Protein AF-A0A346PQJ3-F1 (afdb_monomer_lite)

Radius of gyration: 15.48 Å; chains: 1; bounding box: 29×42×41 Å

Organism: NCBI:txid2044521

Foldseek 3Di:
DDPPPPPPPPPQLVFLVSLLVLLCVQEPSVLSVLLLVLLLVLLVVVCVVVVCVVPDPSVVSSGLLSSLSSVVVSVCSVVVVDDRVVSVVLSVCCNVPVVVSSVVSVVSSCVPDPVSVVVVVVVVVVVD

pLDDT: mean 74.5, std 19.64, range [33.06, 96.44]

Secondary structure (DSSP, 8-state):
-------------SSHHHHHHHHTTTS-HHHHHHHHHHHHHHHHHHHHHTTGGGTS-HHHHHHHHHHHHHHHHHHHHHTTSS-HHHHHHHHHHHHHSHHHHHHHHHHHHHHH-HHHHHHHHHHHHHT-

Sequence (128 aa):
MRRREYKINVTTSDTLQDARRELEAYIPAELAEKALNSVNKASRKLIDEYDLHVEVDPEVVAETLQQGFATIVCEWLEADTWQEDDVEDIIDELERNPKENLTFVAGFVAFENADMKQVSQAIHSATR

Structure (mmCIF, N/CA/C/O backbone):
data_AF-A0A346PQJ3-F1
#
_entry.id   AF-A0A346PQJ3-F1
#
loop_
_atom_site.group_PDB
_atom_site.id
_atom_site.type_symbol
_atom_site.label_atom_id
_atom_site.label_alt_id
_atom_site.label_comp_id
_atom_site.label_asym_id
_atom_site.label_entity_id
_atom_site.label_seq_id
_atom_site.pdbx_PDB_ins_code
_atom_site.Cartn_x
_atom_site.Cartn_y
_atom_site.Cartn_z
_atom_site.occupancy
_atom_site.B_iso_or_equiv
_atom_site.auth_seq_id
_atom_site.auth_comp_id
_atom_site.auth_asym_id
_atom_site.auth_atom_id
_atom_site.pdbx_PDB_model_num
ATOM 1 N N . MET A 1 1 ? -8.612 32.718 9.018 1.00 41.38 1 MET A N 1
ATOM 2 C CA . MET A 1 1 ? -8.390 31.274 8.784 1.00 41.38 1 MET A CA 1
ATOM 3 C C . MET A 1 1 ? -6.961 30.946 9.180 1.00 41.38 1 MET A C 1
ATOM 5 O O . MET A 1 1 ? -6.051 31.494 8.574 1.00 41.38 1 MET A O 1
ATOM 9 N N . ARG A 1 2 ? -6.750 30.155 10.238 1.00 35.53 2 ARG A N 1
ATOM 10 C CA . ARG A 1 2 ? -5.408 29.678 10.607 1.00 35.53 2 ARG A CA 1
ATOM 11 C C . ARG A 1 2 ? -5.118 28.450 9.744 1.00 35.53 2 ARG A C 1
ATOM 13 O O . ARG A 1 2 ? -5.899 27.504 9.795 1.00 35.53 2 ARG A O 1
ATOM 20 N N . ARG A 1 3 ? -4.060 28.488 8.928 1.00 34.62 3 ARG A N 1
ATOM 21 C CA . ARG A 1 3 ? -3.526 27.283 8.277 1.00 34.62 3 ARG A CA 1
ATOM 22 C C . ARG A 1 3 ? -3.145 26.317 9.399 1.00 34.62 3 ARG A C 1
ATOM 24 O O . ARG A 1 3 ? -2.369 26.701 10.269 1.00 34.62 3 ARG A O 1
ATOM 31 N N . ARG A 1 4 ? -3.743 25.122 9.426 1.00 36.00 4 ARG A N 1
ATOM 32 C CA . ARG A 1 4 ? -3.209 24.024 10.234 1.00 36.00 4 ARG A CA 1
ATOM 33 C C . ARG A 1 4 ? -1.873 23.669 9.592 1.00 36.00 4 ARG A C 1
ATOM 35 O O . ARG A 1 4 ? -1.839 23.274 8.431 1.00 36.00 4 ARG A O 1
ATOM 42 N N . GLU A 1 5 ? -0.787 23.940 10.300 1.00 34.88 5 GLU A N 1
ATOM 43 C CA . GLU A 1 5 ? 0.509 23.362 9.973 1.00 34.88 5 GLU A CA 1
ATOM 44 C C . GLU A 1 5 ? 0.369 21.866 10.240 1.00 34.88 5 GLU A C 1
ATOM 46 O O . GLU A 1 5 ? 0.310 21.443 11.394 1.00 34.88 5 GLU A O 1
ATOM 51 N N . TYR A 1 6 ? 0.217 21.079 9.176 1.00 33.44 6 TYR A N 1
ATOM 52 C CA . TYR A 1 6 ? 0.401 19.640 9.265 1.00 33.44 6 TYR A CA 1
ATOM 53 C C . TYR A 1 6 ? 1.883 19.434 9.570 1.00 33.44 6 TYR A C 1
ATOM 55 O O . TYR A 1 6 ? 2.737 19.558 8.694 1.00 33.44 6 TYR A O 1
ATOM 63 N N . LYS A 1 7 ? 2.207 19.219 10.847 1.00 33.06 7 LYS A N 1
ATOM 64 C CA . LYS A 1 7 ? 3.466 18.579 11.214 1.00 33.06 7 LYS A CA 1
ATOM 65 C C . LYS A 1 7 ? 3.321 17.126 10.797 1.00 33.06 7 LYS A C 1
ATOM 67 O O . LYS A 1 7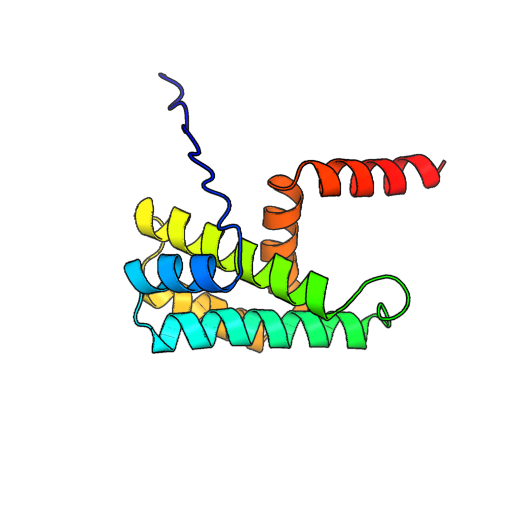 ? 2.872 16.305 11.586 1.00 33.06 7 LYS A O 1
ATOM 72 N N . ILE A 1 8 ? 3.638 16.861 9.538 1.00 37.59 8 ILE A N 1
ATOM 73 C CA . ILE A 1 8 ? 3.805 15.505 9.046 1.00 37.59 8 ILE A CA 1
ATOM 74 C C . ILE A 1 8 ? 5.104 15.020 9.691 1.00 37.59 8 ILE A C 1
ATOM 76 O O . ILE A 1 8 ? 6.203 15.372 9.263 1.00 37.59 8 ILE A O 1
ATOM 80 N N . ASN A 1 9 ? 4.979 14.325 10.820 1.00 33.91 9 ASN A N 1
ATOM 81 C CA . ASN A 1 9 ? 6.067 13.511 11.335 1.00 33.91 9 ASN A CA 1
ATOM 82 C C . ASN A 1 9 ? 6.090 12.264 10.457 1.00 33.91 9 ASN A C 1
ATOM 84 O O . ASN A 1 9 ? 5.533 11.241 10.832 1.00 33.91 9 ASN A O 1
ATOM 88 N N . VAL A 1 10 ? 6.709 12.368 9.280 1.00 37.56 10 VAL A N 1
ATOM 89 C CA . VAL A 1 10 ? 7.080 11.184 8.509 1.00 37.56 10 VAL A CA 1
ATOM 90 C C . VAL A 1 10 ? 8.190 10.506 9.307 1.00 37.56 10 VAL A C 1
ATOM 92 O O . VAL A 1 10 ? 9.376 10.765 9.110 1.00 37.56 10 VAL A O 1
ATOM 95 N N . THR A 1 11 ? 7.827 9.680 10.282 1.00 40.78 11 THR A N 1
ATOM 96 C CA . THR A 1 11 ? 8.665 8.535 10.607 1.00 40.78 11 THR A CA 1
ATOM 97 C C . THR A 1 11 ? 8.531 7.619 9.411 1.00 40.78 11 THR A C 1
ATOM 99 O O . THR A 1 11 ? 7.623 6.803 9.349 1.00 40.78 11 THR A O 1
ATOM 102 N N . THR A 1 12 ? 9.390 7.826 8.412 1.00 46.66 12 THR A N 1
ATOM 103 C CA . THR A 1 12 ? 9.654 6.822 7.389 1.00 46.66 12 THR A CA 1
ATOM 104 C C . THR A 1 12 ? 9.909 5.533 8.145 1.00 46.66 12 THR A C 1
ATOM 106 O O . THR A 1 12 ? 10.903 5.410 8.856 1.00 46.66 12 THR A O 1
ATOM 109 N N . SER A 1 13 ? 8.956 4.615 8.094 1.00 52.00 13 SER A N 1
ATOM 110 C CA . SER A 1 13 ? 9.177 3.261 8.548 1.00 52.00 13 SER A CA 1
ATOM 111 C C 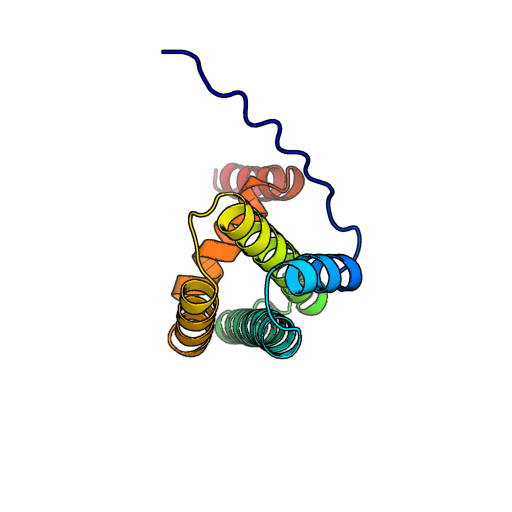. SER A 1 13 ? 10.340 2.719 7.709 1.00 52.00 13 SER A C 1
ATOM 113 O O . SER A 1 13 ? 10.162 2.441 6.525 1.00 52.00 13 SER A O 1
ATOM 115 N N . ASP A 1 14 ? 11.530 2.611 8.304 1.00 64.06 14 ASP A N 1
ATOM 116 C CA . ASP A 1 14 ? 12.774 2.297 7.586 1.00 64.06 14 ASP A CA 1
ATOM 117 C C . ASP A 1 14 ? 12.772 0.877 6.969 1.00 64.06 14 ASP A C 1
ATOM 119 O O . ASP A 1 14 ? 13.680 0.529 6.213 1.00 64.06 14 ASP A O 1
ATOM 123 N N . THR A 1 15 ? 11.759 0.045 7.260 1.00 79.38 15 THR A N 1
ATOM 124 C CA . THR A 1 15 ? 11.591 -1.302 6.694 1.00 79.38 15 THR A CA 1
ATOM 125 C C . THR A 1 15 ? 10.122 -1.661 6.446 1.00 79.38 15 THR A C 1
ATOM 127 O O . THR A 1 15 ? 9.232 -1.190 7.147 1.00 79.38 15 THR A O 1
ATOM 130 N N . LEU A 1 16 ? 9.829 -2.591 5.526 1.00 84.31 16 LEU A N 1
ATOM 131 C CA . LEU A 1 16 ? 8.467 -3.138 5.363 1.00 84.31 16 LEU A CA 1
ATOM 132 C C . LEU A 1 16 ? 7.898 -3.743 6.661 1.00 84.31 16 LEU A C 1
ATOM 134 O O . LEU A 1 16 ? 6.686 -3.750 6.879 1.00 84.31 16 LEU A O 1
ATOM 138 N N . GLN A 1 17 ? 8.768 -4.261 7.531 1.00 88.44 17 GLN A N 1
ATOM 139 C CA . GLN A 1 17 ? 8.356 -4.831 8.810 1.00 88.44 17 GLN A CA 1
ATOM 140 C C . GLN A 1 17 ? 7.810 -3.765 9.765 1.00 88.44 17 GLN A C 1
ATOM 142 O O . GLN A 1 17 ? 6.858 -4.044 10.497 1.00 88.44 17 GLN A O 1
ATOM 147 N N . ASP A 1 18 ? 8.387 -2.568 9.764 1.00 88.00 18 ASP A N 1
ATOM 148 C CA . ASP A 1 18 ? 7.911 -1.471 10.602 1.00 88.00 18 ASP A CA 1
ATOM 149 C C . ASP A 1 18 ? 6.591 -0.908 10.057 1.00 88.00 18 ASP A C 1
ATOM 151 O O . ASP A 1 18 ? 5.662 -0.711 10.834 1.00 88.00 18 ASP A O 1
ATOM 155 N N . ALA A 1 19 ? 6.440 -0.827 8.732 1.00 87.12 19 ALA A N 1
ATOM 156 C CA . ALA A 1 19 ? 5.212 -0.385 8.071 1.00 87.12 19 ALA A CA 1
ATOM 157 C C . ALA A 1 19 ? 4.056 -1.342 8.381 1.00 87.12 19 ALA A C 1
ATOM 159 O O . ALA A 1 19 ? 2.940 -0.920 8.676 1.00 87.12 19 ALA A O 1
ATOM 160 N N . ARG A 1 20 ? 4.344 -2.651 8.391 1.00 93.12 20 ARG A N 1
ATOM 161 C CA . ARG A 1 20 ? 3.396 -3.669 8.849 1.00 93.12 20 ARG A CA 1
ATOM 162 C C . ARG A 1 20 ? 3.007 -3.455 10.310 1.00 93.12 20 ARG A C 1
ATOM 164 O O . ARG A 1 20 ? 1.822 -3.454 10.610 1.00 93.12 20 ARG A O 1
ATOM 171 N N . ARG A 1 21 ? 3.978 -3.289 11.214 1.00 92.81 21 ARG A N 1
ATOM 172 C CA . ARG A 1 21 ? 3.702 -3.092 12.650 1.00 92.81 21 ARG A CA 1
ATOM 173 C C . ARG A 1 21 ? 2.880 -1.839 12.919 1.00 92.81 21 ARG A C 1
ATOM 175 O O . ARG A 1 21 ? 2.044 -1.849 13.814 1.00 92.81 21 ARG A O 1
ATOM 182 N N . GLU A 1 22 ? 3.150 -0.770 12.183 1.00 91.31 22 GLU A N 1
ATOM 183 C CA . GLU A 1 22 ? 2.408 0.479 12.290 1.00 91.31 22 GLU A CA 1
ATOM 184 C C . GLU A 1 22 ? 0.960 0.283 11.843 1.00 91.31 22 GLU A C 1
ATOM 186 O O . GLU A 1 22 ? 0.044 0.630 12.580 1.00 91.31 22 GLU A O 1
ATOM 191 N N . LEU A 1 23 ? 0.747 -0.384 10.708 1.00 92.38 23 LEU A N 1
ATOM 192 C CA . LEU A 1 23 ? -0.587 -0.721 10.219 1.00 92.38 23 LEU A CA 1
ATOM 193 C C . LEU A 1 23 ? -1.357 -1.607 11.217 1.00 92.38 23 LEU A C 1
ATOM 195 O O . LEU A 1 23 ? -2.513 -1.335 11.532 1.00 92.38 23 LEU A O 1
ATOM 199 N N . GLU A 1 24 ? -0.692 -2.610 11.796 1.00 95.88 24 GLU A N 1
ATOM 200 C CA . GLU A 1 24 ? -1.236 -3.495 12.842 1.00 95.88 24 GLU A CA 1
ATOM 201 C C . GLU A 1 24 ? -1.625 -2.768 14.144 1.00 95.88 24 GLU A C 1
ATOM 203 O O . GLU A 1 24 ? -2.333 -3.339 14.976 1.00 95.88 24 GLU A O 1
ATOM 208 N N . ALA A 1 25 ? -1.181 -1.524 14.351 1.00 93.69 25 ALA A N 1
ATOM 209 C CA . ALA A 1 25 ? -1.619 -0.709 15.482 1.00 93.69 25 ALA A CA 1
ATOM 210 C C . ALA A 1 25 ? -3.016 -0.099 15.272 1.00 93.69 25 ALA A C 1
ATOM 212 O O . ALA A 1 25 ? -3.667 0.258 1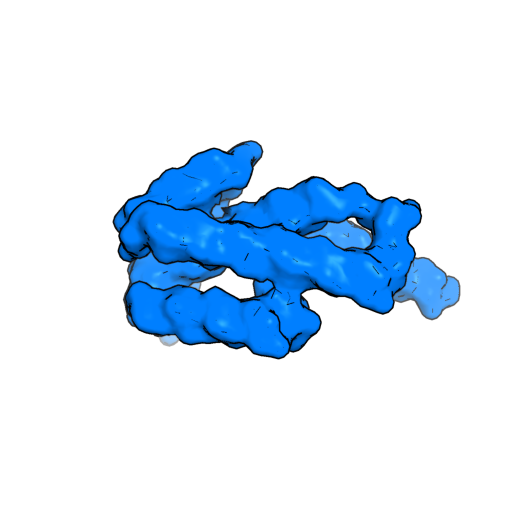6.256 1.00 93.69 25 ALA A O 1
ATOM 213 N N . TYR A 1 26 ? -3.469 0.009 14.019 1.00 92.56 26 TYR A N 1
ATOM 214 C CA . TYR A 1 26 ? -4.747 0.623 13.654 1.00 92.56 26 TYR A CA 1
ATOM 215 C C . TYR A 1 26 ? -5.797 -0.387 13.188 1.00 92.56 26 TYR A C 1
ATOM 217 O O . TYR A 1 26 ? -6.982 -0.160 13.416 1.00 92.56 26 TYR A O 1
ATOM 225 N N . ILE A 1 27 ? -5.381 -1.491 12.563 1.00 94.38 27 ILE A N 1
ATOM 226 C CA . ILE A 1 27 ? -6.281 -2.522 12.026 1.00 94.38 27 ILE A CA 1
ATOM 227 C C . ILE A 1 27 ? -5.854 -3.933 12.454 1.00 94.38 27 ILE A C 1
ATOM 229 O O . ILE A 1 27 ? -4.695 -4.143 12.827 1.00 94.38 27 ILE A O 1
ATOM 233 N N . PRO A 1 28 ? -6.750 -4.938 12.382 1.00 96.44 28 PRO A N 1
ATOM 234 C CA . PRO A 1 28 ? -6.400 -6.321 12.684 1.00 96.44 28 PRO A CA 1
ATOM 235 C C . PRO A 1 28 ? -5.221 -6.828 11.843 1.00 96.44 28 PRO A C 1
ATOM 237 O O . PRO A 1 28 ? -5.124 -6.551 10.649 1.00 96.44 28 PRO A O 1
ATOM 240 N N . ALA A 1 29 ? -4.350 -7.643 12.443 1.00 94.50 29 ALA A N 1
ATOM 241 C CA . ALA A 1 29 ? -3.135 -8.116 11.773 1.00 94.50 29 ALA A CA 1
ATOM 242 C C . ALA A 1 29 ? -3.393 -8.929 10.497 1.00 94.50 29 ALA A C 1
ATOM 244 O O . ALA A 1 29 ? -2.620 -8.854 9.542 1.00 94.50 29 ALA A O 1
ATOM 245 N N . GLU A 1 30 ? -4.502 -9.667 10.454 1.00 94.69 30 GLU A N 1
ATOM 246 C CA . GLU A 1 30 ? -4.937 -10.382 9.252 1.00 94.69 30 GLU A CA 1
ATOM 247 C C . GLU A 1 30 ? -5.301 -9.412 8.120 1.00 94.69 30 GLU A C 1
ATOM 249 O O . GLU A 1 30 ? -4.961 -9.661 6.961 1.00 94.69 30 GLU A O 1
ATOM 254 N N . LEU A 1 31 ? -5.931 -8.281 8.454 1.00 94.12 31 LEU A N 1
ATOM 255 C CA . LEU A 1 31 ? -6.290 -7.251 7.487 1.00 94.12 31 LEU A CA 1
ATOM 256 C C . LEU A 1 31 ? -5.052 -6.485 7.006 1.00 94.12 31 LEU A C 1
ATOM 258 O O . LEU A 1 31 ? -4.897 -6.287 5.804 1.00 94.12 31 LEU A O 1
ATOM 262 N N . ALA A 1 32 ? -4.125 -6.147 7.908 1.00 94.88 32 ALA A N 1
ATOM 263 C CA . ALA A 1 32 ? -2.834 -5.557 7.548 1.00 94.88 32 ALA A CA 1
ATOM 264 C C . ALA A 1 32 ? -2.049 -6.456 6.579 1.00 94.88 32 ALA A C 1
ATOM 266 O O . ALA A 1 32 ? -1.550 -5.999 5.548 1.00 94.88 32 ALA A O 1
ATOM 267 N N . GLU A 1 33 ? -1.985 -7.760 6.861 1.00 95.25 33 GLU A N 1
ATOM 268 C CA . GLU A 1 33 ? -1.342 -8.729 5.977 1.00 95.25 33 GLU A CA 1
ATOM 269 C C . GLU A 1 33 ? -2.053 -8.842 4.624 1.00 95.25 33 GLU A C 1
ATOM 271 O O . GLU A 1 33 ? -1.385 -8.855 3.585 1.00 95.25 33 GLU A O 1
ATOM 276 N N . LYS A 1 34 ? -3.394 -8.887 4.610 1.00 94.56 34 LYS A N 1
ATOM 277 C CA . LYS A 1 34 ? -4.183 -8.879 3.370 1.00 94.56 34 LYS A CA 1
ATOM 278 C C . LYS A 1 34 ? -3.843 -7.639 2.542 1.00 94.56 34 LYS A C 1
ATOM 280 O O . LYS A 1 34 ? -3.506 -7.782 1.371 1.00 94.56 34 LYS A O 1
ATOM 285 N N . ALA A 1 35 ? -3.828 -6.459 3.158 1.00 92.75 35 ALA A N 1
ATOM 286 C CA . ALA A 1 35 ? -3.601 -5.196 2.470 1.00 92.75 35 ALA A CA 1
ATOM 287 C C . ALA A 1 35 ? -2.234 -5.130 1.784 1.00 92.75 35 ALA A C 1
ATOM 289 O O . ALA A 1 35 ? -2.137 -4.899 0.575 1.00 92.75 35 ALA A O 1
ATOM 290 N N . LEU A 1 36 ? -1.170 -5.427 2.534 1.00 94.19 36 LEU A N 1
ATOM 291 C CA . LEU A 1 36 ? 0.188 -5.432 1.997 1.00 94.19 36 LEU A CA 1
ATOM 292 C C . LEU A 1 36 ? 0.354 -6.497 0.906 1.00 94.19 36 LEU A C 1
ATOM 294 O O . LEU A 1 36 ? 1.035 -6.256 -0.094 1.00 94.19 36 LEU A O 1
ATOM 298 N N . ASN A 1 37 ? -0.274 -7.665 1.054 1.00 94.56 37 ASN A N 1
ATOM 299 C CA . ASN A 1 37 ? -0.234 -8.707 0.030 1.00 94.56 37 ASN A CA 1
ATOM 300 C C . ASN A 1 37 ? -0.974 -8.301 -1.250 1.00 94.56 37 ASN A C 1
ATOM 302 O O . ASN A 1 37 ? -0.496 -8.613 -2.343 1.00 94.56 37 ASN A O 1
ATOM 306 N N . SER A 1 38 ? -2.110 -7.612 -1.148 1.00 92.81 38 SER A N 1
ATOM 307 C CA . SER A 1 38 ? -2.869 -7.152 -2.316 1.00 92.81 38 SER A CA 1
ATOM 308 C C . SER A 1 38 ? -2.099 -6.084 -3.092 1.00 92.81 38 SER A C 1
ATOM 310 O O . SER A 1 38 ? -2.024 -6.177 -4.317 1.00 92.81 38 SER A O 1
ATOM 312 N N . VAL A 1 39 ? -1.400 -5.168 -2.411 1.00 91.19 39 VAL A N 1
ATOM 313 C CA . VAL A 1 39 ? -0.489 -4.206 -3.062 1.00 91.19 39 VAL A CA 1
ATOM 314 C C . VAL A 1 39 ? 0.661 -4.915 -3.787 1.00 91.19 39 VAL A C 1
ATOM 316 O O . VAL A 1 39 ? 0.912 -4.613 -4.950 1.00 91.19 39 VAL A O 1
ATOM 319 N N . ASN A 1 40 ? 1.319 -5.899 -3.162 1.00 92.44 40 ASN A N 1
ATOM 320 C CA . ASN A 1 40 ? 2.394 -6.681 -3.799 1.00 92.44 40 ASN A CA 1
ATOM 321 C C . ASN A 1 40 ? 1.905 -7.462 -5.033 1.00 92.44 40 ASN A C 1
ATOM 323 O O . ASN A 1 40 ? 2.562 -7.503 -6.072 1.00 92.44 40 ASN A O 1
ATOM 327 N N . LYS A 1 41 ? 0.726 -8.087 -4.954 1.00 91.44 41 LYS A N 1
ATOM 328 C CA . LYS A 1 41 ? 0.138 -8.784 -6.109 1.00 91.44 41 LYS A CA 1
ATOM 329 C C . LYS A 1 41 ? -0.169 -7.812 -7.244 1.00 91.44 41 LYS A C 1
ATOM 331 O O . LYS A 1 41 ? 0.133 -8.103 -8.400 1.00 91.44 41 LYS A O 1
ATOM 336 N N . ALA A 1 42 ? -0.775 -6.676 -6.917 1.00 86.94 42 ALA A N 1
ATOM 337 C CA . ALA A 1 42 ? -1.171 -5.682 -7.897 1.00 86.94 42 ALA A CA 1
ATOM 338 C C . ALA A 1 42 ? 0.051 -4.998 -8.541 1.00 86.94 42 ALA A C 1
ATOM 340 O O . ALA A 1 42 ? 0.059 -4.820 -9.757 1.00 86.94 42 ALA A O 1
ATOM 341 N N . SER A 1 43 ? 1.116 -4.713 -7.781 1.00 85.88 43 SER A N 1
ATOM 342 C CA . SER A 1 43 ? 2.369 -4.166 -8.318 1.00 85.88 43 SER A CA 1
ATOM 343 C C . SER A 1 43 ? 3.041 -5.123 -9.298 1.00 85.88 43 SER A C 1
ATOM 345 O O . SER A 1 43 ? 3.350 -4.723 -10.419 1.00 85.88 43 SER A O 1
ATOM 347 N N . ARG A 1 44 ? 3.180 -6.404 -8.936 1.00 86.69 44 ARG A N 1
ATOM 348 C CA . ARG A 1 44 ? 3.740 -7.432 -9.827 1.00 86.69 44 ARG A CA 1
ATOM 349 C C . ARG A 1 44 ? 2.937 -7.566 -11.112 1.00 86.69 44 ARG A C 1
ATOM 351 O O . ARG A 1 44 ? 3.516 -7.550 -12.189 1.00 86.69 44 ARG A O 1
ATOM 358 N N . LYS A 1 45 ? 1.606 -7.602 -11.007 1.00 85.31 45 LYS A N 1
ATOM 359 C CA . LYS A 1 45 ? 0.729 -7.685 -12.179 1.00 85.31 45 LYS A CA 1
ATOM 360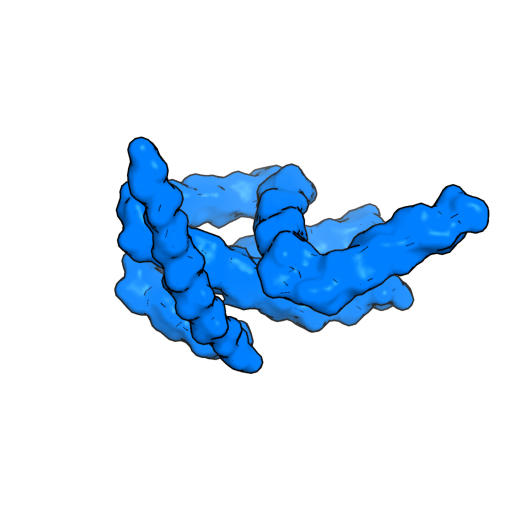 C C . LYS A 1 45 ? 0.944 -6.519 -13.148 1.00 85.31 45 LYS A C 1
ATOM 362 O O . LYS A 1 45 ? 0.934 -6.747 -14.350 1.00 85.31 45 LYS A O 1
ATOM 367 N N . LEU A 1 46 ? 1.143 -5.295 -12.651 1.00 81.62 46 LEU A N 1
ATOM 368 C CA . LEU A 1 46 ? 1.419 -4.148 -13.523 1.00 81.62 46 LEU A CA 1
ATOM 369 C C . LEU A 1 46 ? 2.804 -4.218 -14.158 1.00 81.62 46 LEU A C 1
ATOM 371 O O . LEU A 1 46 ? 2.937 -3.901 -15.334 1.00 81.62 46 LEU A O 1
ATOM 375 N N . ILE A 1 47 ? 3.821 -4.647 -13.415 1.00 81.38 47 ILE A N 1
ATOM 376 C CA . ILE A 1 47 ? 5.166 -4.826 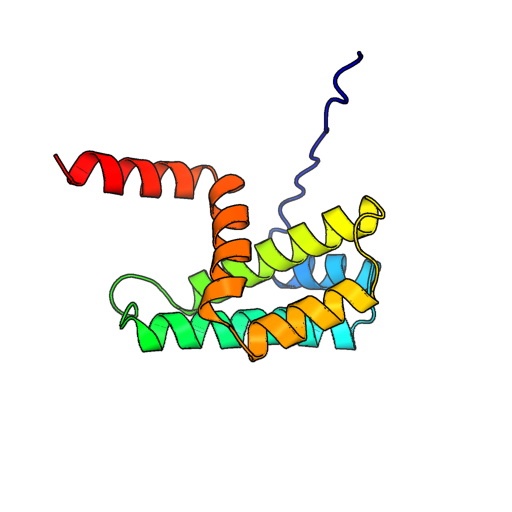-13.972 1.00 81.38 47 ILE A CA 1
ATOM 377 C C . ILE A 1 47 ? 5.137 -5.859 -15.104 1.00 81.38 47 ILE A C 1
ATOM 379 O O . ILE A 1 47 ? 5.687 -5.582 -16.168 1.00 81.38 47 ILE A O 1
ATOM 383 N N . ASP A 1 48 ? 4.441 -6.981 -14.901 1.00 83.94 48 ASP A N 1
ATOM 384 C CA . ASP A 1 48 ? 4.252 -8.023 -15.915 1.00 83.94 48 ASP A CA 1
ATOM 385 C C . ASP A 1 48 ? 3.457 -7.492 -17.127 1.00 83.94 48 ASP A C 1
ATOM 387 O O . ASP A 1 48 ? 3.826 -7.732 -18.275 1.00 83.94 48 ASP A O 1
ATOM 391 N N . GLU A 1 49 ? 2.360 -6.758 -16.895 1.00 81.44 49 GLU A N 1
ATOM 392 C CA . GLU A 1 49 ? 1.486 -6.222 -17.953 1.00 81.44 49 GLU A CA 1
ATOM 393 C C . GLU A 1 49 ? 2.200 -5.197 -18.846 1.00 81.44 49 GLU A C 1
ATOM 395 O O . GLU A 1 49 ? 1.931 -5.128 -20.047 1.00 81.44 49 GLU A O 1
ATOM 400 N N . TYR A 1 50 ? 3.113 -4.417 -18.266 1.00 80.38 50 TYR A N 1
ATOM 401 C CA . TYR A 1 50 ? 3.861 -3.365 -18.952 1.00 80.38 50 TYR A CA 1
ATOM 402 C C . TYR A 1 50 ? 5.289 -3.761 -19.347 1.00 80.38 50 TYR A C 1
ATOM 404 O O . TYR A 1 50 ? 6.003 -2.924 -19.893 1.00 80.38 50 TYR A O 1
ATOM 412 N N . ASP A 1 51 ? 5.695 -5.010 -19.102 1.00 82.56 51 ASP A N 1
ATOM 413 C CA . ASP A 1 51 ? 7.039 -5.536 -19.387 1.00 82.56 51 ASP A CA 1
ATOM 414 C C . ASP A 1 51 ? 8.175 -4.684 -18.779 1.00 82.56 51 ASP A C 1
ATOM 416 O O . ASP A 1 51 ? 9.230 -4.464 -19.371 1.00 82.56 51 ASP A O 1
ATOM 420 N N . LEU A 1 52 ? 7.964 -4.184 -17.557 1.00 77.25 52 LEU A N 1
ATOM 421 C CA . LEU A 1 52 ? 8.887 -3.245 -16.901 1.00 77.25 52 LEU A CA 1
ATOM 422 C C . LEU A 1 52 ? 10.070 -3.931 -16.205 1.00 77.25 52 LEU A C 1
ATOM 424 O O . LEU A 1 52 ? 10.900 -3.257 -15.600 1.00 77.25 52 LEU A O 1
ATOM 428 N N . HIS A 1 53 ? 10.188 -5.258 -16.288 1.00 72.94 53 HIS A N 1
ATOM 429 C CA . HIS A 1 53 ? 11.221 -6.042 -15.594 1.00 72.94 53 HIS A CA 1
ATOM 430 C C . HIS A 1 53 ? 12.663 -5.639 -15.932 1.00 72.94 53 HIS A C 1
ATOM 432 O O . HIS A 1 53 ? 13.586 -5.978 -15.195 1.00 72.94 53 HIS A O 1
ATOM 438 N N . VAL A 1 54 ? 12.872 -4.962 -17.064 1.00 76.19 54 VAL A N 1
ATOM 439 C CA . VAL A 1 54 ? 14.187 -4.458 -17.488 1.00 76.19 54 VAL A CA 1
ATOM 440 C C . VAL A 1 54 ? 14.467 -3.032 -17.009 1.00 76.19 54 VAL A C 1
ATOM 442 O O . VAL A 1 54 ? 15.619 -2.604 -17.026 1.00 76.19 54 VAL A O 1
ATOM 445 N N . GLU A 1 55 ? 13.432 -2.300 -16.596 1.00 70.69 55 GLU A N 1
ATOM 446 C CA . GLU A 1 55 ? 13.507 -0.890 -16.196 1.00 70.69 55 GLU A CA 1
ATOM 447 C C . GLU A 1 55 ? 13.507 -0.715 -14.678 1.00 70.69 55 GLU A C 1
ATOM 449 O O . GLU A 1 55 ? 14.111 0.226 -14.162 1.00 70.69 55 GLU A O 1
ATOM 454 N N . VAL A 1 56 ? 12.841 -1.620 -13.960 1.00 74.25 56 VAL A N 1
ATOM 455 C CA . VAL A 1 56 ? 12.685 -1.556 -12.508 1.00 74.25 56 VAL A CA 1
ATOM 456 C C . VAL A 1 56 ? 12.979 -2.900 -11.861 1.00 74.25 56 VAL A C 1
ATOM 458 O O . VAL A 1 56 ? 12.758 -3.954 -12.454 1.00 74.25 56 VAL A O 1
ATOM 461 N N . ASP A 1 57 ? 13.426 -2.858 -10.609 1.00 79.50 57 ASP A N 1
ATOM 462 C CA . ASP A 1 57 ? 13.462 -4.041 -9.756 1.00 79.50 57 ASP A CA 1
ATOM 463 C C . ASP A 1 57 ? 12.053 -4.285 -9.174 1.00 79.50 57 ASP A C 1
ATOM 465 O O . ASP A 1 57 ? 11.556 -3.444 -8.413 1.00 79.50 57 ASP A O 1
ATOM 469 N N . PRO A 1 58 ? 11.382 -5.405 -9.513 1.00 79.50 58 PRO A N 1
ATOM 470 C CA . PRO A 1 58 ? 10.021 -5.657 -9.055 1.00 79.50 58 PRO A CA 1
ATOM 471 C C . PRO A 1 58 ? 9.886 -5.804 -7.541 1.00 79.50 58 PRO A C 1
ATOM 473 O O . PRO A 1 58 ? 8.824 -5.500 -6.999 1.00 79.50 58 PRO A O 1
ATOM 476 N N . GLU A 1 59 ? 10.930 -6.270 -6.856 1.00 82.31 59 GLU A N 1
ATOM 477 C CA . GLU A 1 59 ? 10.911 -6.428 -5.402 1.00 82.31 59 GLU A CA 1
ATOM 478 C C . GLU A 1 59 ? 10.981 -5.065 -4.724 1.00 82.31 59 GLU A C 1
ATOM 480 O O . GLU A 1 59 ? 10.153 -4.769 -3.863 1.00 82.31 59 GLU A O 1
ATOM 485 N N . VAL A 1 60 ? 11.877 -4.196 -5.199 1.00 81.81 60 VAL A N 1
ATOM 486 C CA . VAL A 1 60 ? 11.999 -2.819 -4.702 1.00 81.81 60 VAL A CA 1
ATOM 487 C C . VAL A 1 60 ? 10.708 -2.038 -4.938 1.00 81.81 60 VAL A C 1
ATOM 489 O O . VAL A 1 60 ? 10.235 -1.348 -4.035 1.00 81.81 60 VAL A O 1
ATOM 492 N N . VAL A 1 61 ? 10.102 -2.153 -6.124 1.00 80.50 61 VAL A N 1
ATOM 493 C CA . VAL A 1 61 ? 8.836 -1.468 -6.435 1.00 80.50 61 VAL A CA 1
ATOM 494 C C . VAL A 1 61 ? 7.701 -1.976 -5.551 1.00 80.50 61 VAL A C 1
ATOM 496 O O . VAL A 1 61 ? 6.943 -1.169 -5.012 1.00 80.50 61 VAL A O 1
ATOM 499 N N . ALA A 1 62 ? 7.579 -3.294 -5.377 1.00 85.69 62 ALA A N 1
ATOM 500 C CA . ALA A 1 62 ? 6.551 -3.867 -4.519 1.00 85.69 62 ALA A CA 1
ATOM 501 C C . ALA A 1 62 ? 6.711 -3.404 -3.067 1.00 85.69 62 ALA A C 1
ATOM 503 O O . ALA A 1 62 ? 5.745 -2.908 -2.491 1.00 85.69 62 ALA A O 1
ATOM 504 N N . GLU A 1 63 ? 7.921 -3.481 -2.513 1.00 85.81 63 GLU A N 1
ATOM 505 C CA . GLU A 1 63 ? 8.198 -3.066 -1.138 1.00 85.81 63 GLU A CA 1
ATOM 506 C C . GLU A 1 63 ? 7.912 -1.574 -0.926 1.00 85.81 63 GLU A C 1
ATOM 508 O O . GLU A 1 63 ? 7.215 -1.197 0.017 1.00 85.81 63 GLU A O 1
ATOM 513 N N . THR A 1 64 ? 8.372 -0.729 -1.850 1.00 83.69 64 THR A N 1
ATOM 514 C CA . THR A 1 64 ? 8.168 0.727 -1.804 1.00 83.69 64 THR A CA 1
ATOM 515 C C . THR A 1 64 ? 6.681 1.090 -1.802 1.00 83.69 64 THR A C 1
ATOM 517 O O . THR A 1 64 ? 6.233 1.946 -1.039 1.00 83.69 64 THR A O 1
ATOM 520 N N . LEU A 1 65 ? 5.885 0.423 -2.641 1.00 85.50 65 LEU A N 1
ATOM 521 C CA . LEU A 1 65 ? 4.444 0.665 -2.719 1.00 85.50 65 LEU A CA 1
ATOM 522 C C . LEU A 1 65 ? 3.697 0.122 -1.502 1.00 85.50 65 LEU A C 1
ATOM 524 O O . LEU A 1 65 ? 2.740 0.748 -1.057 1.00 85.50 65 LEU A O 1
ATOM 528 N N . GLN A 1 66 ? 4.131 -1.008 -0.943 1.00 90.81 66 GLN A N 1
ATOM 529 C CA . GLN A 1 66 ? 3.574 -1.551 0.295 1.00 90.81 66 GLN A CA 1
ATOM 530 C C . GLN A 1 66 ? 3.806 -0.608 1.479 1.00 90.81 66 GLN A C 1
ATOM 532 O O . GLN A 1 66 ? 2.871 -0.337 2.230 1.00 90.81 66 GLN A O 1
ATOM 537 N N . GLN A 1 67 ? 5.022 -0.076 1.618 1.00 88.00 67 GLN A N 1
ATOM 538 C CA . GLN A 1 67 ? 5.352 0.905 2.652 1.00 88.00 67 GLN A CA 1
ATOM 539 C C . GLN A 1 67 ? 4.504 2.170 2.500 1.00 88.00 67 GLN A C 1
ATOM 541 O O . GLN A 1 67 ? 3.846 2.582 3.449 1.00 88.00 67 GLN A O 1
ATOM 546 N N . GLY A 1 68 ? 4.447 2.744 1.295 1.00 85.38 68 GLY A N 1
ATOM 547 C CA . GLY A 1 68 ? 3.656 3.951 1.068 1.00 85.38 68 GLY A CA 1
ATOM 548 C C . GLY A 1 68 ? 2.154 3.735 1.251 1.00 85.38 68 GLY A C 1
ATOM 549 O O . GLY A 1 68 ? 1.482 4.604 1.795 1.00 85.38 68 GLY A O 1
ATOM 550 N N . PHE A 1 69 ? 1.623 2.568 0.875 1.00 89.25 69 PHE A N 1
ATOM 551 C CA . PHE A 1 69 ? 0.235 2.216 1.173 1.00 89.25 69 PHE A CA 1
ATOM 552 C C . PHE A 1 69 ? -0.028 2.167 2.682 1.00 89.25 69 PHE A C 1
ATOM 554 O O . PHE A 1 69 ? -1.001 2.760 3.140 1.00 89.25 69 PHE A O 1
ATOM 561 N N . ALA A 1 70 ? 0.843 1.507 3.453 1.00 90.94 70 ALA A N 1
ATOM 562 C CA . ALA A 1 70 ? 0.716 1.454 4.908 1.00 90.94 70 ALA A CA 1
ATOM 563 C C . ALA A 1 70 ? 0.710 2.860 5.520 1.00 90.94 70 ALA A C 1
ATOM 565 O O . ALA A 1 70 ? -0.173 3.163 6.315 1.00 90.94 70 ALA A O 1
ATOM 566 N N . THR A 1 71 ? 1.625 3.736 5.093 1.00 86.81 71 THR A N 1
ATOM 567 C CA . THR A 1 71 ? 1.673 5.131 5.552 1.00 86.81 71 THR A CA 1
ATOM 568 C C . THR A 1 71 ? 0.359 5.865 5.281 1.00 86.81 71 THR A C 1
ATOM 570 O O . THR A 1 71 ? -0.193 6.457 6.202 1.00 86.81 71 THR A O 1
ATOM 573 N N . ILE A 1 72 ? -0.191 5.777 4.063 1.00 85.44 72 ILE A N 1
ATOM 574 C CA . ILE A 1 72 ? -1.472 6.423 3.709 1.00 85.44 72 ILE A CA 1
ATOM 575 C C . ILE A 1 72 ? -2.597 5.939 4.619 1.00 85.44 72 ILE A C 1
ATOM 577 O O . ILE A 1 72 ? -3.351 6.746 5.157 1.00 85.44 72 ILE A O 1
ATOM 581 N N . VAL A 1 73 ? -2.715 4.618 4.775 1.00 89.19 73 VAL A N 1
ATOM 582 C CA . VAL A 1 73 ? -3.779 4.018 5.581 1.00 89.19 73 VAL A CA 1
ATOM 583 C C . VAL A 1 73 ? -3.661 4.476 7.031 1.00 89.19 73 VAL A C 1
ATOM 585 O O . VAL A 1 73 ? -4.647 4.949 7.591 1.00 89.19 73 VAL A O 1
ATOM 588 N N . CYS A 1 74 ? -2.467 4.407 7.620 1.00 89.44 74 CYS A N 1
ATOM 589 C CA . CYS A 1 74 ? -2.227 4.866 8.986 1.00 89.44 74 CYS A CA 1
ATOM 590 C C . CYS A 1 74 ? -2.583 6.347 9.162 1.00 89.44 74 CYS A C 1
ATOM 592 O O . CYS A 1 74 ? -3.313 6.684 10.089 1.00 89.44 74 CYS A O 1
ATOM 594 N N . GLU A 1 75 ? -2.141 7.223 8.254 1.00 86.44 75 GLU A N 1
ATOM 595 C CA . GLU A 1 75 ? -2.447 8.657 8.316 1.00 86.44 75 GLU A CA 1
ATOM 596 C C . GLU A 1 75 ? -3.953 8.938 8.245 1.00 86.44 75 GLU A C 1
ATOM 598 O O . GLU A 1 75 ? -4.464 9.817 8.942 1.00 86.44 75 GLU A O 1
ATOM 603 N N . TRP A 1 76 ? -4.684 8.213 7.397 1.00 88.12 76 TRP A N 1
ATOM 604 C CA . TRP A 1 76 ? -6.110 8.458 7.188 1.00 88.12 76 TRP A CA 1
ATOM 605 C C . TRP A 1 76 ? -6.968 7.868 8.307 1.00 88.12 76 TRP A C 1
ATOM 607 O O . TRP A 1 76 ? -7.976 8.480 8.667 1.00 88.12 76 TRP A O 1
ATOM 617 N N . LEU A 1 77 ? -6.551 6.740 8.891 1.00 87.31 77 LEU A N 1
ATOM 618 C CA . LEU A 1 77 ? -7.150 6.183 10.105 1.00 87.31 77 LEU A CA 1
ATOM 619 C C . LEU A 1 77 ? -6.870 7.081 11.319 1.00 87.31 77 LEU A C 1
ATOM 621 O O . LEU A 1 77 ? -7.789 7.397 12.071 1.00 87.31 77 LEU A O 1
ATOM 625 N N . GLU A 1 78 ? -5.638 7.573 11.492 1.00 89.62 78 GLU A N 1
ATOM 626 C CA . GLU A 1 78 ? -5.291 8.511 12.572 1.00 89.62 78 GLU A CA 1
ATOM 627 C C . GLU A 1 78 ? -6.075 9.829 12.452 1.00 89.62 78 GLU A C 1
ATOM 629 O O . GLU A 1 78 ? -6.505 10.410 13.453 1.00 89.62 78 GLU A O 1
ATOM 634 N N . ALA A 1 79 ? -6.308 10.295 11.223 1.00 84.00 79 ALA A N 1
ATOM 635 C CA . ALA A 1 79 ? -7.109 11.480 10.939 1.00 84.00 79 ALA A CA 1
ATOM 636 C C . ALA A 1 79 ? -8.632 11.249 11.016 1.00 84.00 79 ALA A C 1
ATOM 638 O O . ALA A 1 79 ? -9.378 12.193 10.734 1.00 84.00 79 ALA A O 1
ATOM 639 N N . ASP A 1 80 ? -9.094 10.037 11.355 1.00 88.56 80 ASP A N 1
ATOM 640 C CA . ASP A 1 80 ? -10.513 9.631 11.376 1.00 88.56 80 ASP A CA 1
ATOM 641 C C . ASP A 1 80 ? -11.226 9.920 10.035 1.00 88.56 80 ASP A C 1
ATOM 643 O O . ASP A 1 80 ? -12.413 10.241 9.969 1.00 88.56 80 ASP A O 1
ATOM 647 N N . THR A 1 81 ? -10.456 9.894 8.942 1.00 89.38 81 THR A N 1
ATOM 648 C CA . THR A 1 81 ? -10.937 10.108 7.569 1.00 89.38 81 THR A CA 1
ATOM 649 C C . THR A 1 81 ? -11.360 8.791 6.936 1.00 89.38 81 THR A C 1
ATOM 651 O O . THR A 1 81 ? -12.329 8.775 6.179 1.00 89.38 81 THR A O 1
ATOM 654 N N . TRP A 1 82 ? -10.649 7.714 7.267 1.00 87.38 82 TRP A N 1
ATOM 655 C CA . TRP A 1 82 ? -11.027 6.335 6.979 1.00 87.38 82 TRP A CA 1
ATOM 656 C C . TRP A 1 82 ? -11.380 5.597 8.265 1.00 87.38 82 TRP A C 1
ATOM 658 O O . TRP A 1 82 ? -10.912 5.943 9.349 1.00 87.38 82 TRP A O 1
ATOM 668 N N . GLN A 1 83 ? -12.202 4.571 8.109 1.00 89.94 83 GLN A N 1
ATOM 669 C CA . GLN A 1 83 ? -12.499 3.529 9.078 1.00 89.94 83 GLN A CA 1
ATOM 670 C C . GLN A 1 83 ? -11.933 2.193 8.572 1.00 89.94 83 GLN A C 1
ATOM 672 O O . GLN A 1 83 ? -11.488 2.080 7.432 1.00 89.94 83 GLN A O 1
ATOM 677 N N . GLU A 1 84 ? -11.959 1.161 9.416 1.00 88.62 84 GLU A N 1
ATOM 678 C CA . GLU A 1 84 ? -11.486 -0.186 9.058 1.00 88.62 84 GLU A CA 1
ATOM 679 C C . GLU A 1 84 ? -12.167 -0.736 7.789 1.00 88.62 84 GLU A C 1
ATOM 681 O O . GLU A 1 84 ? -11.483 -1.248 6.904 1.00 88.62 84 GLU A O 1
ATOM 686 N N . ASP A 1 85 ? -13.482 -0.540 7.649 1.00 90.12 85 ASP A N 1
ATOM 687 C CA . ASP A 1 85 ? -14.254 -0.977 6.476 1.00 90.12 85 ASP A CA 1
ATOM 688 C C . ASP A 1 85 ? -13.769 -0.308 5.169 1.00 90.12 85 ASP A C 1
ATOM 690 O O . ASP A 1 85 ? -13.747 -0.943 4.115 1.00 90.12 85 ASP A O 1
ATOM 694 N N . ASP A 1 86 ? -13.299 0.947 5.227 1.00 89.62 86 ASP A N 1
ATOM 695 C CA . ASP A 1 86 ? -12.736 1.635 4.054 1.00 89.62 86 ASP A CA 1
ATOM 696 C C . ASP A 1 86 ? -11.421 0.973 3.595 1.00 89.62 86 ASP A C 1
ATOM 698 O O . ASP A 1 86 ? -11.092 0.969 2.404 1.00 89.62 86 ASP A O 1
ATOM 702 N N . VAL A 1 87 ? -10.670 0.379 4.534 1.00 87.12 87 VAL A N 1
ATOM 703 C CA . VAL A 1 87 ? -9.456 -0.391 4.233 1.00 87.12 87 VAL A CA 1
ATOM 704 C C . VAL A 1 87 ? -9.814 -1.699 3.526 1.00 87.12 87 VAL A C 1
ATOM 706 O O . VAL A 1 87 ? -9.130 -2.094 2.582 1.00 87.12 87 VAL A O 1
ATOM 709 N N . GLU A 1 88 ? -10.891 -2.371 3.929 1.00 90.19 88 GLU A N 1
ATOM 710 C CA . GLU A 1 88 ? -11.375 -3.561 3.221 1.00 90.19 88 GLU A CA 1
ATOM 711 C C . GLU A 1 88 ? -11.812 -3.233 1.789 1.00 90.19 88 GLU A C 1
ATOM 713 O O . GLU A 1 88 ? -11.413 -3.930 0.850 1.00 90.19 88 GLU A O 1
ATOM 718 N N . ASP A 1 89 ? -12.549 -2.137 1.610 1.00 89.69 89 ASP A N 1
ATOM 719 C CA . ASP A 1 89 ? -13.030 -1.689 0.304 1.00 89.69 89 ASP A CA 1
ATOM 720 C C . ASP A 1 89 ? -11.875 -1.367 -0.655 1.00 89.69 89 ASP A C 1
ATOM 722 O O . ASP A 1 89 ? -11.881 -1.812 -1.809 1.00 89.69 89 ASP A O 1
ATOM 726 N N . ILE A 1 90 ? -10.839 -0.648 -0.200 1.00 86.62 90 ILE A N 1
ATOM 727 C CA . ILE A 1 90 ? -9.689 -0.335 -1.065 1.00 86.62 90 ILE A CA 1
ATOM 728 C C . ILE A 1 90 ? -8.877 -1.587 -1.421 1.00 86.62 90 ILE A C 1
ATOM 730 O O . ILE A 1 90 ? -8.340 -1.674 -2.527 1.00 86.62 90 ILE A O 1
ATOM 734 N N . ILE A 1 91 ? -8.801 -2.582 -0.530 1.00 89.31 91 ILE A N 1
ATOM 735 C CA . ILE A 1 91 ? -8.155 -3.869 -0.820 1.00 89.31 91 ILE A CA 1
ATOM 736 C C . ILE A 1 91 ? -8.914 -4.609 -1.919 1.00 89.31 91 ILE A C 1
ATOM 738 O O . ILE A 1 91 ? -8.307 -5.076 -2.886 1.00 89.31 91 ILE A O 1
ATOM 742 N N . ASP A 1 92 ? -10.233 -4.700 -1.790 1.00 88.62 92 ASP A N 1
ATOM 743 C CA . ASP A 1 92 ? -11.084 -5.347 -2.781 1.00 88.62 92 ASP A CA 1
ATOM 744 C C . ASP A 1 92 ? -10.994 -4.629 -4.142 1.00 88.62 92 ASP A C 1
ATOM 746 O O . ASP A 1 92 ? -10.946 -5.273 -5.195 1.00 88.62 92 ASP A O 1
ATOM 750 N N . GLU A 1 93 ? -10.888 -3.300 -4.142 1.00 86.31 93 GLU A N 1
ATOM 751 C CA . GLU A 1 93 ? -10.683 -2.503 -5.351 1.00 86.31 93 GLU A CA 1
ATOM 752 C C . GLU A 1 93 ? -9.279 -2.659 -5.960 1.00 86.31 93 GLU A C 1
ATOM 754 O O . GLU A 1 93 ? -9.144 -2.710 -7.187 1.00 86.31 93 GLU A O 1
ATOM 759 N N . LEU A 1 94 ? -8.225 -2.811 -5.152 1.00 83.50 94 LEU A N 1
ATOM 760 C CA . LEU A 1 94 ? -6.882 -3.163 -5.633 1.00 83.50 94 LEU A CA 1
ATOM 761 C C . LEU A 1 94 ? -6.869 -4.527 -6.335 1.00 83.50 94 LEU A C 1
ATOM 763 O O . LEU A 1 94 ? -6.150 -4.713 -7.317 1.00 83.50 94 LEU A O 1
ATOM 767 N N . GLU A 1 95 ? -7.675 -5.480 -5.872 1.00 83.75 95 GLU A N 1
ATOM 768 C CA . GLU A 1 95 ? -7.774 -6.803 -6.491 1.00 83.75 95 GLU A CA 1
ATOM 769 C C . GLU A 1 95 ? -8.617 -6.797 -7.772 1.00 83.75 95 GLU A C 1
ATOM 771 O O . GLU A 1 95 ? -8.247 -7.447 -8.758 1.00 83.75 95 GLU A O 1
ATOM 776 N N . ARG A 1 96 ? -9.724 -6.043 -7.795 1.00 86.00 96 ARG A N 1
ATOM 777 C CA . ARG A 1 96 ? -10.603 -5.915 -8.971 1.00 86.00 96 ARG A CA 1
ATOM 778 C C . ARG A 1 96 ? -9.966 -5.084 -10.081 1.00 86.00 96 ARG A C 1
ATOM 780 O O . ARG A 1 96 ? -9.939 -5.525 -11.231 1.00 86.00 96 ARG A O 1
ATOM 787 N N . ASN A 1 97 ? -9.435 -3.913 -9.733 1.00 83.75 97 ASN A N 1
ATOM 788 C CA . ASN A 1 97 ? -8.925 -2.898 -10.657 1.00 83.75 97 ASN A CA 1
ATOM 789 C C . ASN A 1 97 ? -7.494 -2.462 -10.275 1.00 83.75 97 ASN A C 1
ATOM 791 O O . ASN A 1 97 ? -7.258 -1.294 -9.953 1.00 83.75 97 ASN A O 1
ATOM 795 N N . PRO A 1 98 ? -6.502 -3.372 -10.343 1.00 78.06 98 PRO A N 1
ATOM 796 C CA . PRO A 1 98 ? -5.151 -3.121 -9.841 1.00 78.06 98 PRO A CA 1
ATOM 797 C C . PRO A 1 98 ? -4.491 -1.905 -10.488 1.00 78.06 98 PRO A C 1
ATOM 799 O O . PRO A 1 98 ? -3.862 -1.117 -9.802 1.00 78.06 98 PRO A O 1
ATOM 802 N N . LYS A 1 99 ? -4.680 -1.684 -11.791 1.00 74.81 99 LYS A N 1
ATOM 803 C CA . LYS A 1 99 ? -4.079 -0.550 -12.504 1.00 74.81 99 LYS A CA 1
ATOM 804 C C . LYS A 1 99 ? -4.526 0.811 -11.976 1.00 74.81 99 LYS A C 1
ATOM 806 O O . LYS A 1 99 ? -3.692 1.675 -11.711 1.00 74.81 99 LYS A O 1
ATOM 811 N N . GLU A 1 100 ? -5.833 1.014 -11.863 1.00 72.31 100 GLU A N 1
ATOM 812 C CA . GLU A 1 100 ? -6.401 2.308 -11.479 1.00 72.31 100 GLU A CA 1
ATOM 813 C C . GLU A 1 100 ? -6.067 2.626 -10.018 1.00 72.31 100 GLU A C 1
ATOM 815 O O . GLU A 1 100 ? -5.620 3.731 -9.710 1.00 72.31 100 GLU A O 1
ATOM 820 N N . ASN A 1 101 ? -6.155 1.624 -9.142 1.00 71.69 101 ASN A N 1
ATOM 821 C CA . ASN A 1 101 ? -5.968 1.814 -7.707 1.00 71.69 101 ASN A CA 1
ATOM 822 C C . ASN A 1 101 ? -4.495 1.819 -7.272 1.00 71.69 101 ASN A C 1
ATOM 824 O O . ASN A 1 101 ? -4.131 2.596 -6.391 1.00 71.69 101 ASN A O 1
ATOM 828 N N . LEU A 1 102 ? -3.597 1.071 -7.929 1.00 75.38 102 LEU A N 1
ATOM 829 C CA . LEU A 1 102 ? -2.160 1.200 -7.646 1.00 75.38 102 LEU A CA 1
ATOM 830 C C . LEU A 1 102 ? -1.607 2.551 -8.110 1.00 75.38 102 LEU A C 1
ATOM 832 O O . LEU A 1 102 ? -0.633 3.032 -7.544 1.00 75.38 102 LEU A O 1
ATOM 836 N N . THR A 1 103 ? -2.225 3.180 -9.117 1.00 70.56 103 THR A N 1
ATOM 837 C CA . THR A 1 103 ? -1.838 4.524 -9.573 1.00 70.56 103 THR A CA 1
ATOM 838 C C . THR A 1 103 ? -2.068 5.567 -8.478 1.00 70.56 103 THR A C 1
ATOM 840 O O . THR A 1 103 ? -1.259 6.483 -8.334 1.00 70.56 103 THR A O 1
ATOM 843 N N . PHE A 1 104 ? -3.123 5.417 -7.668 1.00 71.00 104 PHE A N 1
ATOM 844 C CA . PHE A 1 104 ? -3.358 6.265 -6.497 1.00 71.00 104 PHE A CA 1
ATOM 845 C C . PHE A 1 104 ? -2.231 6.113 -5.464 1.00 71.00 104 PHE A C 1
ATOM 847 O O . PHE A 1 104 ? -1.616 7.109 -5.078 1.00 71.00 104 PHE A O 1
ATOM 854 N N . VAL A 1 105 ? -1.900 4.870 -5.097 1.00 70.00 105 VAL A N 1
ATOM 855 C CA . VAL A 1 105 ? -0.815 4.560 -4.150 1.00 70.00 105 VAL A CA 1
ATOM 856 C C . VAL A 1 105 ? 0.522 5.084 -4.671 1.00 70.00 105 VAL A C 1
ATOM 858 O O . VAL A 1 105 ? 1.206 5.836 -3.985 1.00 70.00 105 VAL A O 1
ATOM 861 N N . ALA A 1 106 ? 0.868 4.764 -5.919 1.00 67.12 106 ALA A N 1
ATOM 862 C CA . ALA A 1 106 ? 2.098 5.207 -6.566 1.00 67.12 106 ALA A CA 1
ATOM 863 C C . ALA A 1 106 ? 2.188 6.735 -6.676 1.00 67.12 106 ALA A C 1
ATOM 865 O O . ALA A 1 106 ? 3.265 7.295 -6.492 1.00 67.12 106 ALA A O 1
ATOM 866 N N . GLY A 1 107 ? 1.072 7.421 -6.942 1.00 63.97 107 GLY A N 1
ATOM 867 C CA . GLY A 1 107 ? 1.010 8.881 -6.983 1.00 63.97 107 GLY A CA 1
ATOM 868 C C . GLY A 1 107 ? 1.313 9.521 -5.629 1.00 63.97 107 GLY A C 1
ATOM 869 O O . GLY A 1 107 ? 2.040 10.512 -5.574 1.00 63.97 107 GLY A O 1
ATOM 870 N N . PHE A 1 108 ? 0.812 8.932 -4.543 1.00 63.78 108 PHE A N 1
ATOM 871 C CA . PHE A 1 108 ? 1.103 9.381 -3.183 1.00 63.78 108 PHE A CA 1
ATOM 872 C C . PHE A 1 108 ? 2.557 9.091 -2.788 1.00 63.78 108 PHE A C 1
ATOM 874 O O . PHE A 1 108 ? 3.269 9.992 -2.350 1.00 63.78 108 PHE A O 1
ATOM 881 N N . VAL A 1 109 ? 3.048 7.874 -3.049 1.00 64.31 109 VAL A N 1
ATOM 882 C CA . VAL A 1 109 ? 4.454 7.508 -2.803 1.00 64.31 109 VAL A CA 1
ATOM 883 C C . VAL A 1 109 ? 5.410 8.421 -3.581 1.00 64.31 109 VAL A C 1
ATOM 885 O O . VAL A 1 109 ? 6.415 8.881 -3.045 1.00 64.31 109 VAL A O 1
ATOM 888 N N . ALA A 1 110 ? 5.094 8.737 -4.840 1.00 57.59 110 ALA A N 1
ATOM 889 C CA . ALA A 1 110 ? 5.896 9.634 -5.670 1.00 57.59 110 ALA A CA 1
ATOM 890 C C . ALA A 1 110 ? 5.848 11.104 -5.212 1.00 57.59 110 ALA A C 1
ATOM 892 O O . ALA A 1 110 ? 6.759 11.869 -5.535 1.00 57.59 110 ALA A O 1
ATOM 893 N N . PHE A 1 111 ? 4.798 11.513 -4.494 1.00 52.38 111 PHE A N 1
ATOM 894 C CA . PHE A 1 111 ? 4.671 12.854 -3.922 1.00 52.38 111 PHE A CA 1
ATOM 895 C C . PHE A 1 111 ? 5.525 13.019 -2.655 1.00 52.38 111 PHE A C 1
ATOM 897 O O . PHE A 1 111 ? 6.171 14.057 -2.497 1.00 52.38 111 PHE A O 1
ATOM 904 N N . GLU A 1 112 ? 5.575 11.986 -1.810 1.00 52.31 112 GLU A N 1
ATOM 905 C CA . GLU A 1 112 ? 6.298 11.978 -0.529 1.00 52.31 112 GLU A CA 1
ATOM 906 C C . GLU A 1 112 ? 7.789 11.608 -0.661 1.00 52.31 112 GLU A C 1
ATOM 908 O O . GLU A 1 112 ? 8.598 11.947 0.201 1.00 52.31 112 GLU A O 1
ATOM 913 N N . ASN A 1 113 ? 8.204 10.987 -1.770 1.00 50.44 113 ASN A N 1
ATOM 914 C CA . ASN A 1 113 ? 9.602 10.626 -2.003 1.00 50.44 113 ASN A CA 1
ATOM 915 C C . ASN A 1 113 ? 10.314 11.680 -2.880 1.00 50.44 113 ASN A C 1
ATOM 917 O O . ASN A 1 113 ? 10.123 11.749 -4.099 1.00 50.44 113 ASN A O 1
ATOM 921 N N . ALA A 1 114 ? 11.145 12.530 -2.262 1.00 45.97 114 ALA A N 1
ATOM 922 C CA . ALA A 1 114 ? 11.867 13.622 -2.932 1.00 45.97 114 ALA A CA 1
ATOM 923 C C . ALA A 1 114 ? 12.713 13.156 -4.139 1.00 45.97 114 ALA A C 1
ATOM 925 O O . ALA A 1 114 ? 12.898 13.920 -5.094 1.00 45.97 114 ALA A O 1
ATOM 926 N N . ASP A 1 115 ? 13.149 11.896 -4.131 1.00 42.88 115 ASP A N 1
ATOM 927 C CA . ASP A 1 115 ? 13.944 11.277 -5.192 1.00 42.88 115 ASP A CA 1
ATOM 928 C C . ASP A 1 115 ? 13.094 10.895 -6.422 1.00 42.88 115 ASP A C 1
ATOM 930 O O . ASP A 1 115 ? 13.526 11.075 -7.563 1.00 42.88 115 ASP A O 1
ATOM 934 N N . MET A 1 116 ? 11.825 10.509 -6.247 1.00 47.75 116 MET A N 1
ATOM 935 C CA . MET A 1 116 ? 10.899 10.251 -7.367 1.00 47.75 116 MET A CA 1
ATOM 936 C C . MET A 1 116 ? 10.457 11.538 -8.072 1.00 47.75 116 MET A C 1
ATOM 938 O O . MET A 1 116 ? 10.198 11.545 -9.279 1.00 47.75 116 MET A O 1
ATOM 942 N N . LYS A 1 117 ? 10.453 12.669 -7.359 1.00 45.94 117 LYS A N 1
ATOM 943 C CA . LYS A 1 117 ? 10.267 13.999 -7.955 1.00 45.94 117 LYS A CA 1
ATOM 944 C C . LYS A 1 117 ? 11.410 14.355 -8.909 1.00 45.94 117 LYS A C 1
ATOM 946 O O . LYS A 1 117 ? 11.152 14.948 -9.956 1.00 45.94 117 LYS A O 1
ATOM 951 N N . GLN A 1 118 ? 12.647 13.959 -8.593 1.00 45.44 118 GLN A N 1
ATOM 952 C CA . GLN A 1 118 ? 13.788 14.101 -9.503 1.00 45.44 118 GLN A CA 1
ATOM 953 C C . GLN A 1 118 ? 13.687 13.160 -10.709 1.00 45.44 118 GLN A C 1
ATOM 955 O O . GLN A 1 118 ? 13.965 13.600 -11.821 1.00 45.44 118 GLN A O 1
ATOM 960 N N . VAL A 1 119 ? 13.219 11.918 -10.534 1.00 41.31 119 VAL A N 1
ATOM 961 C CA . VAL A 1 119 ? 12.974 10.976 -11.647 1.00 41.31 119 VAL A CA 1
ATOM 962 C C . VAL A 1 119 ? 11.879 11.496 -12.589 1.00 41.31 119 VAL A C 1
ATOM 964 O O . VAL A 1 119 ? 12.072 11.553 -13.802 1.00 41.31 119 VAL A O 1
ATOM 967 N N . SER A 1 120 ? 10.762 11.984 -12.047 1.00 43.16 120 SER A N 1
ATOM 968 C CA . SER A 1 120 ? 9.680 12.615 -12.817 1.00 43.16 120 SER A CA 1
ATOM 969 C C . SER A 1 120 ? 10.146 13.879 -13.560 1.00 43.16 120 SER A C 1
ATOM 971 O O . SER A 1 120 ? 9.827 14.074 -14.738 1.00 43.16 120 SER A O 1
ATOM 973 N N . GLN A 1 121 ? 10.980 14.709 -12.920 1.00 48.50 121 GLN A N 1
ATOM 974 C CA . GLN A 1 121 ? 11.618 15.866 -13.560 1.00 48.50 121 GLN A CA 1
ATOM 975 C C . GLN A 1 121 ? 12.623 15.464 -14.649 1.00 48.50 121 GLN A C 1
ATOM 977 O O . GLN A 1 121 ? 12.692 16.136 -15.681 1.00 48.50 121 GLN A O 1
ATOM 982 N N . ALA A 1 122 ? 13.376 14.379 -14.461 1.00 45.91 122 ALA A N 1
ATOM 983 C CA . ALA A 1 122 ? 14.315 13.847 -15.445 1.00 45.91 122 ALA A CA 1
ATOM 984 C C . ALA A 1 122 ? 13.588 13.331 -16.700 1.00 45.91 122 ALA A C 1
ATOM 986 O O . ALA A 1 122 ? 13.978 13.666 -17.816 1.00 45.91 122 ALA A O 1
ATOM 987 N N . ILE A 1 123 ? 12.468 12.618 -16.535 1.00 46.19 123 ILE A N 1
ATOM 988 C CA . ILE A 1 123 ? 11.631 12.136 -17.648 1.00 46.19 123 ILE A CA 1
ATOM 989 C C . ILE A 1 123 ? 11.052 13.310 -18.455 1.00 46.19 123 ILE A C 1
ATOM 991 O O . ILE A 1 123 ? 11.114 13.303 -19.684 1.00 46.19 123 ILE A O 1
ATOM 995 N N . HIS A 1 124 ? 10.557 14.353 -17.779 1.00 46.12 124 HIS A N 1
ATOM 996 C CA . HIS A 1 124 ? 10.038 15.567 -18.427 1.00 46.12 124 HIS A CA 1
ATOM 997 C C . HIS A 1 124 ? 11.112 16.427 -19.112 1.00 46.12 124 HIS A C 1
ATOM 999 O O . HIS A 1 124 ? 10.806 17.173 -20.041 1.00 46.12 124 HIS A O 1
ATOM 1005 N N . SER A 1 125 ? 12.362 16.378 -18.648 1.00 45.09 125 SER A N 1
ATOM 1006 C CA . SER A 1 125 ? 13.467 17.146 -19.241 1.00 45.09 125 SER A CA 1
ATOM 1007 C C . SER A 1 125 ? 14.169 16.403 -20.380 1.00 45.09 125 SER A C 1
ATOM 1009 O O . SER A 1 125 ? 14.717 17.059 -21.262 1.00 45.09 125 SER A O 1
ATOM 1011 N N . ALA A 1 126 ? 14.081 15.071 -20.420 1.00 39.88 126 ALA A N 1
ATOM 1012 C CA . ALA A 1 126 ? 14.563 14.230 -21.519 1.00 39.88 126 ALA A CA 1
ATOM 1013 C C . ALA A 1 126 ? 13.626 14.198 -22.745 1.00 39.88 126 ALA A C 1
ATOM 1015 O O . ALA A 1 126 ? 14.025 13.738 -23.810 1.00 39.88 126 ALA A O 1
ATOM 1016 N N . THR A 1 127 ? 12.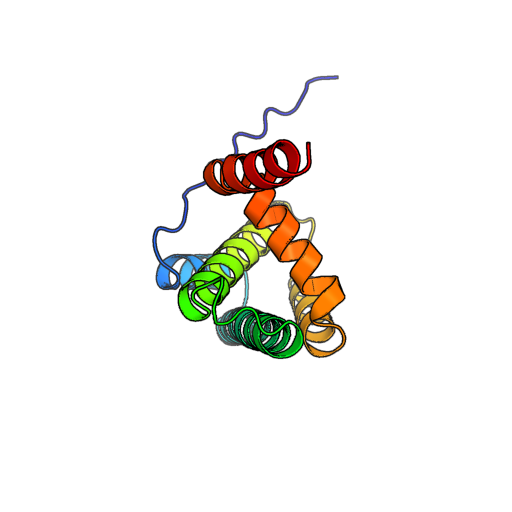390 14.692 -22.622 1.00 44.16 127 THR A N 1
ATOM 1017 C CA . THR A 1 127 ? 11.404 14.782 -23.719 1.00 44.16 127 THR A CA 1
ATOM 1018 C C . THR A 1 127 ? 11.451 16.113 -24.493 1.00 44.16 127 THR A C 1
ATOM 1020 O O . THR A 1 127 ? 10.495 16.459 -25.191 1.00 44.16 127 THR A O 1
ATOM 1023 N N . ARG A 1 128 ? 12.560 16.861 -24.403 1.00 42.28 128 ARG A N 1
ATOM 1024 C CA . ARG A 1 128 ? 12.852 18.036 -25.242 1.00 42.28 128 ARG A CA 1
ATOM 1025 C C . ARG A 1 128 ? 13.963 17.773 -26.245 1.00 42.28 128 ARG A C 1
ATOM 1027 O O . ARG A 1 128 ? 14.993 17.200 -25.837 1.00 42.28 128 ARG A O 1
#